Protein AF-A0A918U2F1-F1 (afdb_monomer_lite)

Secondary structure (DSSP, 8-state):
------HHHHHHHHHHHHHHHH-TTS-HHHHHHHHHHHHHHHHHHHHTT-S--S-HHHHHHHHHHHHHHHHHHHHHHT-PPPPPPP----

pLDDT: mean 75.99, std 11.34, range [39.62, 90.88]

Sequence (90 aa):
MGCQRAPTEAISEYVRGIVRATFPDVDADALSTTVWALVHGLAFLHLDGKLDTSTPEVVAAQVRSAVQALFDASPSMSRTPAAPPARTTD

InterPro domains:
  IPR025996 HTH-type transcriptional regulator MT1864/Rv1816-like, C-terminal domain [PF13305] (7-68)
  IPR036271 Tetracyclin repressor-like, C-terminal domain superfamily [SSF48498] (9-64)

Radius of gyration: 19.83 Å; chains: 1; bounding box: 45×26×68 Å

Foldseek 3Di:
DDPPDDPVVVVVVVQLVVCCVVCVPDDSVVVVVVLVVQVVVLVVCVVVVVADPPDPVSSVVVSVVSVVVVVVCVVVVPDDPDDPPPPPDD

Structure (mmCIF, N/CA/C/O backbone):
data_AF-A0A918U2F1-F1
#
_entry.id   AF-A0A918U2F1-F1
#
loop_
_atom_site.group_PDB
_atom_site.id
_atom_site.type_symbol
_atom_site.label_atom_id
_atom_site.label_alt_id
_atom_site.label_comp_id
_atom_site.label_asym_id
_atom_site.label_entity_id
_atom_site.label_seq_id
_atom_site.pdbx_PDB_ins_code
_atom_site.Cartn_x
_atom_site.Cartn_y
_atom_site.Cartn_z
_atom_site.occupancy
_atom_site.B_iso_or_equiv
_atom_site.auth_seq_id
_atom_site.auth_comp_id
_atom_site.auth_asym_id
_atom_site.auth_atom_id
_atom_site.pdbx_PDB_model_num
ATOM 1 N N . MET A 1 1 ? 31.252 -16.570 17.913 1.00 39.62 1 MET A N 1
ATOM 2 C CA . MET A 1 1 ? 31.122 -15.099 17.926 1.00 39.62 1 MET A CA 1
ATOM 3 C C . MET A 1 1 ? 30.154 -14.741 16.807 1.00 39.62 1 MET A C 1
ATOM 5 O O . MET A 1 1 ? 30.569 -14.602 15.668 1.00 39.62 1 MET A O 1
ATOM 9 N N . GLY A 1 2 ? 28.849 -14.811 17.086 1.00 49.44 2 GLY A N 1
ATO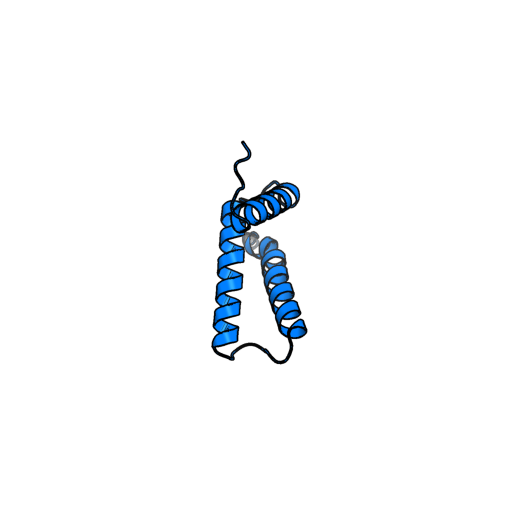M 10 C CA . GLY A 1 2 ? 27.810 -14.578 16.080 1.00 49.44 2 GLY A CA 1
ATOM 11 C C . GLY A 1 2 ? 27.422 -13.107 16.083 1.00 49.44 2 GLY A C 1
ATOM 12 O O . GLY A 1 2 ? 27.026 -12.596 17.127 1.00 49.44 2 GLY A O 1
ATOM 13 N N . CYS A 1 3 ? 27.550 -12.424 14.947 1.00 52.22 3 CYS A N 1
ATOM 14 C CA . CYS A 1 3 ? 26.945 -11.109 14.769 1.00 52.22 3 CYS A CA 1
ATOM 15 C C . CYS A 1 3 ? 25.423 -11.296 14.756 1.00 52.22 3 CYS A C 1
ATOM 17 O O . CYS A 1 3 ? 24.854 -11.683 13.737 1.00 52.22 3 CYS A O 1
ATOM 19 N N . GLN A 1 4 ? 24.764 -11.081 15.896 1.00 51.97 4 GLN A N 1
ATOM 20 C CA . GLN A 1 4 ? 23.308 -11.007 15.946 1.00 51.97 4 GLN A CA 1
ATOM 21 C C . GLN A 1 4 ? 22.903 -9.733 15.198 1.00 51.97 4 GLN A C 1
ATOM 23 O O . GLN A 1 4 ? 23.048 -8.630 15.724 1.00 51.97 4 GLN A O 1
ATOM 28 N N . ARG A 1 5 ? 22.451 -9.870 13.949 1.00 49.56 5 ARG A N 1
ATOM 29 C CA . ARG A 1 5 ? 21.871 -8.741 13.217 1.00 49.56 5 ARG A CA 1
ATOM 30 C C . ARG A 1 5 ? 20.593 -8.292 13.914 1.00 49.56 5 ARG A C 1
ATOM 32 O O . ARG A 1 5 ? 19.882 -9.115 14.500 1.00 49.56 5 ARG A O 1
ATOM 39 N N . ALA A 1 6 ? 20.319 -6.991 13.882 1.00 61.53 6 ALA A N 1
ATOM 40 C CA . ALA A 1 6 ? 19.125 -6.456 14.519 1.00 61.53 6 ALA A CA 1
ATOM 41 C C . ALA A 1 6 ? 17.873 -7.133 13.917 1.00 61.53 6 ALA A C 1
ATOM 43 O O . ALA A 1 6 ? 17.872 -7.431 12.719 1.00 61.53 6 ALA A O 1
ATOM 44 N N . PRO A 1 7 ? 16.800 -7.371 14.696 1.00 57.66 7 PRO A N 1
ATOM 45 C CA . PRO A 1 7 ? 15.603 -8.073 14.220 1.00 57.66 7 PRO A CA 1
ATOM 46 C C . PRO A 1 7 ? 15.044 -7.491 12.915 1.00 57.66 7 PRO A C 1
ATOM 48 O O . PRO A 1 7 ? 14.688 -8.228 11.999 1.00 57.66 7 PRO A O 1
ATOM 51 N N . THR A 1 8 ? 15.062 -6.164 12.793 1.00 60.03 8 THR A N 1
ATOM 52 C CA . THR A 1 8 ? 14.644 -5.433 11.593 1.00 60.03 8 THR A CA 1
ATOM 53 C C . THR A 1 8 ? 15.512 -5.752 10.375 1.00 60.03 8 THR A C 1
ATOM 55 O O . THR A 1 8 ? 15.002 -5.877 9.271 1.00 60.03 8 THR A O 1
ATOM 58 N N . GLU A 1 9 ? 16.818 -5.927 10.558 1.00 66.56 9 GLU A N 1
ATOM 59 C CA . GLU A 1 9 ? 17.767 -6.201 9.476 1.00 66.56 9 GLU A CA 1
ATOM 60 C C . GLU A 1 9 ? 17.568 -7.612 8.907 1.00 66.56 9 GLU A C 1
ATOM 62 O O . GLU A 1 9 ? 17.527 -7.798 7.690 1.00 66.56 9 GLU A O 1
ATOM 67 N N . ALA A 1 10 ? 17.369 -8.594 9.794 1.00 69.12 10 ALA A N 1
ATOM 68 C CA . ALA A 1 10 ? 17.078 -9.975 9.422 1.00 69.12 10 ALA A CA 1
ATOM 69 C C . ALA A 1 10 ? 15.741 -10.097 8.671 1.00 69.12 10 ALA A C 1
ATOM 71 O O . ALA A 1 10 ? 15.659 -10.801 7.663 1.00 69.12 10 ALA A O 1
ATOM 72 N N . ILE A 1 11 ? 14.711 -9.372 9.120 1.00 68.88 11 ILE A N 1
ATOM 73 C CA . ILE A 1 11 ? 13.405 -9.326 8.449 1.00 68.88 11 ILE A CA 1
ATOM 74 C C . ILE A 1 11 ? 13.529 -8.652 7.075 1.00 68.88 11 ILE A C 1
ATOM 76 O O . ILE A 1 11 ? 13.035 -9.197 6.089 1.00 68.88 11 ILE A O 1
ATOM 80 N N . SER A 1 12 ? 14.237 -7.523 6.978 1.00 66.25 12 SER A N 1
ATOM 81 C CA . SER A 1 12 ? 14.462 -6.827 5.705 1.00 66.25 12 SER A CA 1
ATOM 82 C C . SER A 1 12 ? 15.201 -7.694 4.685 1.00 66.25 12 SER A C 1
ATOM 84 O O . SER A 1 12 ? 14.833 -7.709 3.513 1.00 66.25 12 SER A O 1
ATOM 86 N N . GLU A 1 13 ? 16.208 -8.466 5.102 1.00 71.06 13 GLU A N 1
ATOM 87 C CA . GLU A 1 13 ? 16.906 -9.386 4.196 1.00 71.06 13 GLU A CA 1
ATOM 88 C C . GLU A 1 13 ? 16.040 -10.559 3.738 1.00 71.06 13 GLU A C 1
ATOM 90 O O . GLU A 1 13 ? 16.092 -10.923 2.562 1.00 71.06 13 GLU A O 1
ATOM 95 N N . TYR A 1 14 ? 15.229 -11.125 4.634 1.00 71.88 14 TYR A N 1
ATOM 96 C CA . TYR A 1 14 ? 14.296 -12.197 4.293 1.00 71.88 14 TYR A CA 1
ATOM 97 C C . TYR A 1 14 ? 13.256 -11.730 3.267 1.00 71.88 14 TYR A C 1
ATOM 99 O O . TYR A 1 14 ? 13.064 -12.375 2.234 1.00 71.88 14 TYR A O 1
ATOM 107 N N . VAL A 1 15 ? 12.653 -10.560 3.501 1.00 72.06 15 VAL A N 1
ATOM 108 C CA . VAL A 1 15 ? 11.704 -9.939 2.567 1.00 72.06 15 VAL A CA 1
ATOM 109 C C . VAL A 1 15 ? 12.383 -9.639 1.230 1.00 72.06 15 VAL A C 1
ATOM 111 O O . VAL A 1 15 ? 11.847 -9.998 0.183 1.00 72.06 15 VAL A O 1
ATOM 114 N N . ARG A 1 16 ? 13.600 -9.077 1.240 1.00 67.81 16 ARG A N 1
ATOM 115 C CA . ARG A 1 16 ? 14.367 -8.805 0.014 1.00 67.81 16 ARG A CA 1
ATOM 116 C C . ARG A 1 16 ? 14.671 -10.079 -0.781 1.00 67.81 16 ARG A C 1
ATOM 118 O O . ARG A 1 16 ? 14.621 -10.055 -2.010 1.00 67.81 16 ARG A O 1
ATOM 125 N N . GLY A 1 17 ? 14.965 -11.189 -0.100 1.00 67.75 17 GLY A N 1
ATOM 126 C CA . GLY A 1 17 ? 15.181 -12.497 -0.721 1.00 67.75 17 GLY A CA 1
ATOM 127 C C . GLY A 1 17 ? 13.934 -13.030 -1.430 1.00 67.75 17 GLY A C 1
ATOM 128 O O . GLY A 1 17 ? 14.020 -13.447 -2.584 1.00 67.75 17 GLY A O 1
ATOM 129 N N . ILE A 1 18 ? 12.768 -12.947 -0.782 1.00 70.38 18 ILE A N 1
ATOM 130 C CA . ILE A 1 18 ? 11.481 -13.342 -1.378 1.00 70.38 18 ILE A CA 1
ATOM 131 C C . ILE A 1 18 ? 11.149 -12.461 -2.585 1.00 70.38 18 ILE A C 1
ATOM 133 O O . ILE A 1 18 ? 10.761 -12.975 -3.634 1.00 70.38 18 ILE A O 1
ATOM 137 N N . VAL A 1 19 ? 11.339 -11.145 -2.463 1.00 64.62 19 VAL A N 1
ATOM 138 C CA . VAL A 1 19 ? 11.071 -10.186 -3.543 1.00 64.62 19 VAL A CA 1
ATOM 139 C C . VAL A 1 19 ? 11.952 -10.470 -4.760 1.00 64.62 19 VAL A C 1
ATOM 141 O O . VAL A 1 19 ? 11.419 -10.591 -5.859 1.00 64.62 19 VAL A O 1
ATOM 144 N N . ARG A 1 20 ? 13.266 -10.681 -4.581 1.00 62.88 20 ARG A N 1
ATOM 145 C CA . ARG A 1 20 ? 14.170 -11.066 -5.684 1.00 62.88 20 ARG A CA 1
ATOM 146 C C . ARG A 1 20 ? 13.786 -12.388 -6.344 1.00 62.88 20 ARG A C 1
ATOM 148 O O . ARG A 1 20 ? 13.914 -12.513 -7.555 1.00 62.88 20 ARG A O 1
ATOM 155 N N . ALA A 1 21 ? 13.345 -13.372 -5.562 1.00 60.75 21 ALA A N 1
ATOM 156 C CA . ALA A 1 21 ? 12.936 -14.670 -6.095 1.00 60.75 21 ALA A CA 1
ATOM 157 C C . ALA A 1 21 ? 11.602 -14.607 -6.861 1.00 60.75 21 ALA A C 1
ATOM 159 O O . ALA A 1 21 ? 11.390 -15.384 -7.786 1.00 60.75 21 ALA A O 1
ATOM 160 N N . THR A 1 22 ? 10.713 -13.688 -6.478 1.00 62.78 22 THR A N 1
ATOM 161 C CA . THR A 1 22 ? 9.363 -13.552 -7.056 1.00 62.78 22 THR A CA 1
ATOM 162 C C . THR A 1 22 ? 9.341 -12.592 -8.249 1.00 62.78 22 THR A C 1
ATOM 164 O O . THR A 1 22 ? 8.529 -12.754 -9.155 1.00 62.78 22 THR A O 1
ATOM 167 N N . PHE A 1 23 ? 10.255 -11.619 -8.275 1.00 65.25 23 PHE A N 1
ATOM 168 C CA . PHE A 1 23 ? 10.339 -10.574 -9.291 1.00 65.25 23 PHE A CA 1
ATOM 169 C C . PHE A 1 23 ? 11.776 -10.447 -9.832 1.00 65.25 23 PHE A C 1
ATOM 171 O O . PHE A 1 23 ? 12.472 -9.484 -9.504 1.00 65.25 23 PHE A O 1
ATOM 178 N N . PRO A 1 24 ? 12.251 -11.410 -10.644 1.00 63.09 24 PRO A N 1
ATOM 179 C CA . PRO A 1 24 ? 13.644 -11.448 -11.101 1.00 63.09 24 PRO A CA 1
ATOM 180 C C . PRO A 1 24 ? 14.045 -10.231 -11.951 1.00 63.09 24 PRO A C 1
ATOM 182 O O . PRO A 1 24 ? 15.214 -9.854 -11.952 1.00 63.09 24 PRO A O 1
ATOM 185 N N . ASP A 1 25 ? 13.076 -9.593 -12.612 1.00 71.75 25 ASP A N 1
ATOM 186 C CA . ASP A 1 25 ? 13.287 -8.439 -13.494 1.00 71.75 25 ASP A CA 1
ATOM 187 C C . ASP A 1 25 ? 12.985 -7.083 -12.826 1.00 71.75 25 ASP A C 1
ATOM 189 O O . ASP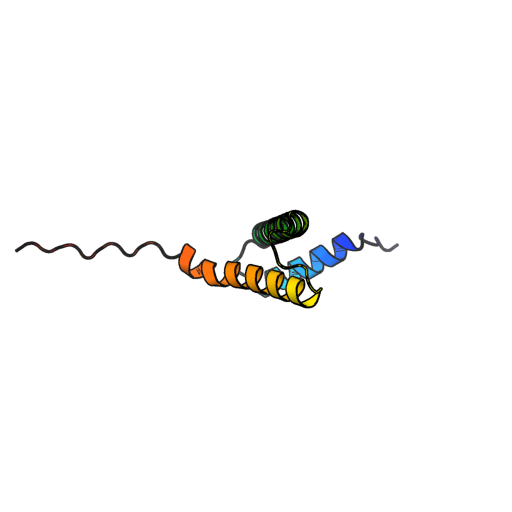 A 1 25 ? 12.980 -6.050 -13.496 1.00 71.75 25 ASP A O 1
ATOM 193 N N . VAL A 1 26 ? 12.706 -7.058 -11.516 1.00 73.06 26 VAL A N 1
ATOM 194 C CA . VAL A 1 26 ? 12.340 -5.828 -10.795 1.00 73.06 26 VAL A CA 1
ATOM 195 C C . VAL A 1 26 ? 13.471 -5.390 -9.871 1.00 73.06 26 VAL A C 1
ATOM 197 O O . VAL A 1 26 ? 14.072 -6.191 -9.155 1.00 73.06 26 VAL A O 1
ATOM 200 N N . ASP A 1 27 ? 13.735 -4.084 -9.846 1.00 80.75 27 ASP A N 1
ATOM 201 C CA . ASP A 1 27 ? 14.618 -3.478 -8.855 1.00 80.75 27 ASP A CA 1
ATOM 202 C C . ASP A 1 27 ? 14.013 -3.643 -7.449 1.00 80.75 27 ASP A C 1
ATOM 204 O O . ASP A 1 27 ? 13.058 -2.965 -7.063 1.00 80.75 27 ASP A O 1
ATOM 208 N N . ALA A 1 28 ? 14.569 -4.587 -6.685 1.00 76.06 28 ALA A N 1
ATOM 209 C CA . ALA A 1 28 ? 14.080 -4.949 -5.361 1.00 76.06 28 ALA A CA 1
ATOM 210 C C . ALA A 1 28 ? 14.200 -3.807 -4.335 1.00 76.06 28 ALA A C 1
ATOM 212 O O . ALA A 1 28 ? 13.374 -3.733 -3.421 1.00 76.06 28 ALA A O 1
ATOM 213 N N . ASP A 1 29 ? 15.192 -2.922 -4.468 1.00 78.94 29 ASP A N 1
ATOM 214 C CA . ASP A 1 29 ? 15.399 -1.811 -3.532 1.00 78.94 29 ASP A CA 1
ATOM 215 C C . ASP A 1 29 ? 14.420 -0.668 -3.843 1.00 78.94 29 ASP A C 1
ATOM 217 O O . ASP A 1 29 ? 13.790 -0.115 -2.930 1.00 78.94 29 ASP A O 1
ATOM 221 N N . ALA A 1 30 ? 14.205 -0.378 -5.132 1.00 84.06 30 ALA A N 1
ATOM 222 C CA . ALA A 1 30 ? 13.160 0.545 -5.568 1.00 84.06 30 ALA A CA 1
ATOM 223 C C . ALA A 1 30 ? 11.768 0.049 -5.142 1.00 84.06 30 ALA A C 1
ATOM 225 O O . ALA A 1 30 ? 11.017 0.798 -4.5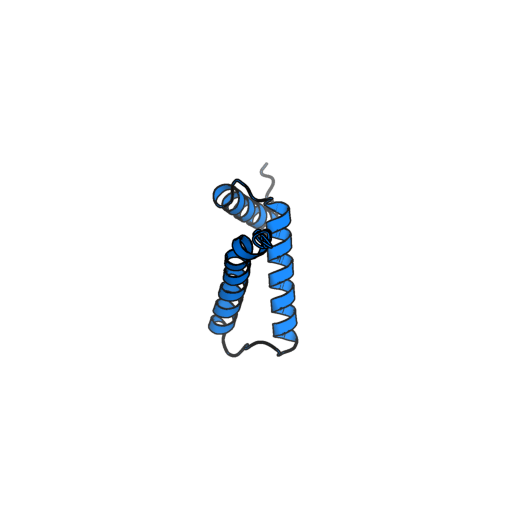17 1.00 84.06 30 ALA A O 1
ATOM 226 N N . LEU A 1 31 ? 11.452 -1.231 -5.378 1.00 81.94 31 LEU A N 1
ATOM 227 C CA . LEU A 1 31 ? 10.167 -1.821 -4.994 1.00 81.94 31 LEU A CA 1
ATOM 228 C C . LEU A 1 31 ? 9.950 -1.797 -3.474 1.00 81.94 31 LEU A C 1
ATOM 230 O O . LEU A 1 31 ? 8.865 -1.445 -3.010 1.00 81.94 31 LEU A O 1
ATOM 234 N N . SER A 1 32 ? 10.981 -2.115 -2.688 1.00 79.31 32 SER A N 1
ATOM 235 C CA . SER A 1 32 ? 10.908 -2.043 -1.222 1.00 79.31 32 SER A CA 1
ATOM 236 C C . SER A 1 32 ? 10.619 -0.618 -0.742 1.00 79.31 32 SER A C 1
ATOM 238 O O . SER A 1 32 ? 9.773 -0.417 0.131 1.00 79.31 32 SER A O 1
ATOM 240 N N . THR A 1 33 ? 11.263 0.382 -1.354 1.00 86.62 33 THR A N 1
ATOM 241 C CA . THR A 1 33 ? 11.023 1.804 -1.062 1.00 86.62 33 THR A CA 1
ATOM 242 C C . THR A 1 33 ? 9.594 2.216 -1.416 1.00 86.62 33 THR A C 1
ATOM 244 O O . THR A 1 33 ? 8.928 2.882 -0.622 1.00 86.62 33 THR A O 1
ATOM 247 N N . THR A 1 34 ? 9.084 1.782 -2.572 1.00 88.06 34 THR A N 1
ATOM 248 C CA . THR A 1 34 ? 7.702 2.044 -2.996 1.00 88.06 34 THR A CA 1
ATOM 249 C C . THR A 1 34 ? 6.688 1.458 -2.016 1.00 88.06 34 THR A C 1
ATOM 251 O O . THR A 1 34 ? 5.771 2.161 -1.592 1.00 88.06 34 THR A O 1
ATOM 254 N N . VAL A 1 35 ? 6.860 0.196 -1.608 1.00 85.50 35 VAL A N 1
ATOM 255 C CA . VAL A 1 35 ? 5.957 -0.458 -0.648 1.00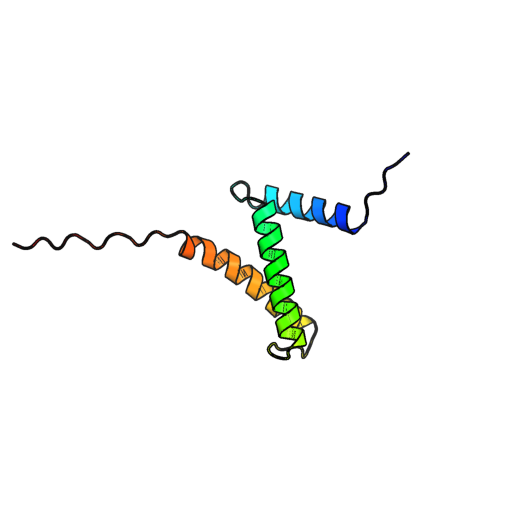 85.50 35 VAL A CA 1
ATOM 256 C C . VAL A 1 35 ? 6.012 0.235 0.716 1.00 85.50 35 VAL A C 1
ATOM 258 O O . VAL A 1 35 ? 4.967 0.473 1.320 1.00 85.50 35 VAL A O 1
ATOM 261 N N . TRP A 1 36 ? 7.199 0.626 1.190 1.00 85.00 36 TRP A N 1
ATOM 262 C CA . TRP A 1 36 ? 7.351 1.368 2.445 1.00 85.00 36 TRP A CA 1
ATOM 263 C C . TRP A 1 36 ? 6.617 2.713 2.419 1.00 85.00 36 TRP A C 1
ATOM 265 O O . TRP A 1 36 ? 5.8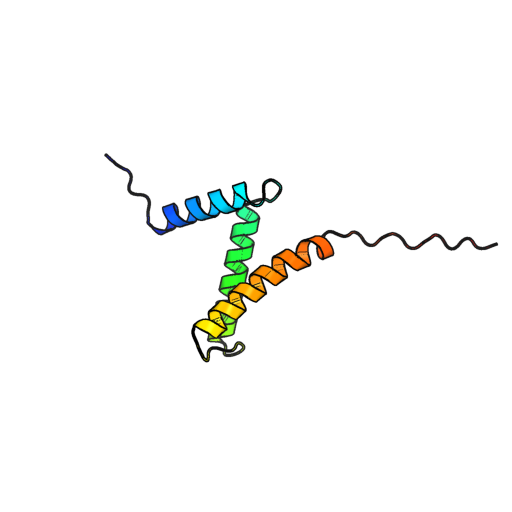65 3.019 3.349 1.00 85.00 36 TRP A O 1
ATOM 275 N N . ALA A 1 37 ? 6.784 3.490 1.344 1.00 90.69 37 ALA A N 1
ATOM 276 C CA . ALA A 1 37 ? 6.094 4.763 1.156 1.00 90.69 37 ALA A CA 1
ATOM 277 C C . ALA A 1 37 ? 4.567 4.590 1.089 1.00 90.69 37 ALA A C 1
ATOM 279 O O . ALA A 1 37 ? 3.838 5.361 1.712 1.00 90.69 37 ALA A O 1
ATOM 280 N N . LEU A 1 38 ? 4.080 3.550 0.400 1.00 90.12 38 LEU A N 1
ATOM 281 C CA . LEU A 1 38 ? 2.655 3.216 0.337 1.00 90.12 38 LEU A CA 1
ATOM 282 C C . LEU A 1 38 ? 2.086 2.912 1.728 1.00 90.12 38 LEU A C 1
ATOM 284 O O . LEU A 1 38 ? 1.076 3.493 2.119 1.00 90.12 38 LEU A O 1
ATOM 288 N N . VAL A 1 39 ? 2.748 2.038 2.492 1.00 88.06 39 VAL A N 1
ATOM 289 C CA . VAL A 1 39 ? 2.326 1.689 3.858 1.00 88.06 39 VAL A CA 1
ATOM 290 C C . VAL A 1 39 ? 2.328 2.922 4.765 1.00 88.06 39 VAL A C 1
ATOM 292 O O . VAL A 1 39 ? 1.385 3.109 5.531 1.00 88.06 39 VAL A O 1
ATOM 295 N N . HIS A 1 40 ? 3.327 3.802 4.642 1.00 86.44 40 HIS A N 1
ATOM 296 C CA . HIS A 1 40 ? 3.362 5.062 5.393 1.00 86.44 40 HIS A CA 1
ATOM 297 C C . HIS A 1 40 ? 2.210 5.996 5.015 1.00 86.44 40 HIS A C 1
ATOM 299 O O . HIS A 1 40 ? 1.579 6.572 5.900 1.00 86.44 40 HIS A O 1
ATOM 305 N N . GLY A 1 41 ? 1.893 6.118 3.724 1.00 89.50 41 GLY A N 1
ATOM 306 C CA . GLY A 1 41 ? 0.742 6.892 3.259 1.00 89.50 41 GLY A CA 1
ATOM 307 C C . GLY A 1 41 ? -0.580 6.353 3.810 1.00 89.50 41 GLY A C 1
ATOM 308 O O . GLY A 1 41 ? -1.389 7.123 4.321 1.00 89.50 41 GLY A O 1
ATOM 309 N N . LEU A 1 42 ? -0.777 5.032 3.783 1.00 90.88 42 LEU A N 1
ATOM 310 C CA . LEU A 1 42 ? -1.963 4.384 4.355 1.00 90.88 42 LEU A CA 1
ATOM 311 C C . LEU A 1 42 ? -2.063 4.602 5.867 1.00 90.88 42 LEU A C 1
ATOM 313 O O . LEU A 1 42 ? -3.141 4.918 6.363 1.00 90.88 42 LEU A O 1
ATOM 317 N N . ALA A 1 43 ? -0.950 4.494 6.595 1.00 86.06 43 ALA A N 1
ATOM 318 C CA . ALA A 1 43 ? -0.914 4.775 8.027 1.00 86.06 43 ALA A CA 1
ATOM 319 C C . ALA A 1 43 ? -1.272 6.238 8.326 1.00 86.06 43 ALA A C 1
ATOM 321 O O . ALA A 1 43 ? -2.035 6.510 9.248 1.00 86.06 43 ALA A O 1
ATOM 322 N N . PHE A 1 44 ? -0.786 7.184 7.519 1.00 89.69 44 PHE A N 1
ATOM 323 C CA . PHE A 1 44 ? -1.147 8.590 7.673 1.00 89.69 44 PHE A CA 1
ATOM 324 C C . PHE A 1 44 ? -2.639 8.832 7.408 1.00 89.69 44 PHE A C 1
ATOM 326 O O . PHE A 1 44 ? -3.298 9.507 8.189 1.00 89.69 44 PHE A O 1
ATOM 333 N N . LEU A 1 45 ? -3.203 8.229 6.358 1.00 90.06 45 LEU A N 1
ATOM 334 C CA . LEU A 1 45 ? -4.636 8.318 6.056 1.00 90.06 45 LEU A CA 1
ATOM 335 C C . LEU A 1 45 ? -5.515 7.653 7.131 1.00 90.06 45 LEU A C 1
ATOM 337 O O . LEU A 1 45 ? -6.619 8.125 7.402 1.00 90.06 45 LEU A O 1
ATOM 341 N N . HIS A 1 46 ? -5.025 6.578 7.752 1.00 83.44 46 HIS A N 1
ATOM 342 C CA . HIS A 1 46 ? -5.657 5.934 8.902 1.00 83.44 46 HIS A CA 1
ATOM 343 C C . HIS A 1 46 ? -5.684 6.873 10.116 1.00 83.44 46 HIS A C 1
ATOM 345 O O . HIS A 1 46 ? -6.732 7.052 10.729 1.00 83.44 46 HIS A O 1
ATOM 351 N N . LEU A 1 47 ? -4.556 7.522 10.429 1.00 84.69 47 LEU A N 1
ATOM 352 C CA . LEU A 1 47 ? -4.460 8.498 11.522 1.00 84.69 47 LEU A CA 1
ATOM 353 C C . LEU A 1 47 ? -5.296 9.763 11.270 1.00 84.69 47 LEU A C 1
ATOM 355 O O . LEU A 1 47 ? -5.806 10.356 12.214 1.00 84.69 47 LEU A O 1
ATOM 359 N N . ASP A 1 48 ? -5.462 10.153 10.007 1.00 89.88 48 ASP A N 1
ATOM 360 C CA . ASP A 1 48 ? -6.298 11.281 9.576 1.00 89.88 48 ASP A CA 1
ATOM 361 C C . ASP A 1 48 ? -7.808 10.952 9.586 1.00 89.88 48 ASP A C 1
ATOM 363 O O . ASP A 1 48 ? -8.641 11.827 9.367 1.00 89.88 48 ASP A O 1
ATOM 367 N N . GLY A 1 49 ? -8.186 9.689 9.832 1.00 88.31 49 GLY A N 1
ATOM 368 C CA . GLY A 1 49 ? -9.584 9.245 9.870 1.00 88.31 49 GLY A CA 1
ATOM 369 C C . GLY A 1 49 ? -10.250 9.140 8.494 1.00 88.31 49 GLY A C 1
ATOM 370 O O . GLY A 1 49 ? -11.473 9.069 8.401 1.00 88.31 49 GLY A O 1
ATOM 371 N N . LYS A 1 50 ? -9.459 9.130 7.413 1.00 84.12 50 LYS A N 1
ATOM 372 C CA . LYS A 1 50 ? -9.954 9.025 6.027 1.00 84.12 50 LYS A CA 1
ATOM 373 C C . LYS A 1 50 ? -10.226 7.597 5.576 1.00 84.12 50 LYS A C 1
ATOM 375 O O . LYS A 1 50 ? -10.833 7.399 4.525 1.00 84.12 50 LYS A O 1
ATOM 380 N N . LEU A 1 51 ? -9.739 6.616 6.325 1.00 86.62 51 LEU A N 1
ATOM 381 C CA . LEU A 1 51 ? -9.891 5.201 6.020 1.00 86.62 51 LEU A CA 1
ATOM 382 C C . LEU A 1 51 ? -10.677 4.509 7.125 1.00 86.62 51 LEU A C 1
ATOM 384 O O . LEU A 1 51 ? -10.662 4.952 8.269 1.00 86.62 51 LEU A O 1
ATOM 388 N N . ASP A 1 52 ? -11.357 3.423 6.770 1.00 81.50 52 ASP A N 1
ATOM 389 C CA . ASP A 1 52 ? -12.095 2.623 7.738 1.00 81.50 52 ASP A CA 1
ATOM 390 C C . ASP A 1 52 ? -11.121 1.937 8.707 1.00 81.50 52 ASP A C 1
ATOM 392 O O . ASP A 1 52 ? -10.219 1.194 8.312 1.00 81.50 52 ASP A O 1
ATOM 396 N N . THR A 1 53 ? -11.303 2.226 9.992 1.00 82.62 53 THR A N 1
ATOM 397 C CA . THR A 1 53 ? -10.481 1.728 11.096 1.00 82.62 53 THR A CA 1
ATOM 398 C C . THR A 1 53 ? -11.289 0.861 12.062 1.00 82.62 53 THR A C 1
ATOM 400 O O . THR A 1 53 ? -10.811 0.541 13.149 1.00 82.62 53 THR A O 1
ATOM 403 N N . SER A 1 54 ? -12.506 0.463 11.667 1.00 79.88 54 SER A N 1
ATOM 404 C CA . SER A 1 54 ? -13.487 -0.187 12.542 1.00 79.88 54 SER A CA 1
ATOM 405 C C . SER A 1 54 ? -12.979 -1.499 13.132 1.00 79.88 54 SER A C 1
ATOM 407 O O . SER A 1 54 ? -13.293 -1.809 14.281 1.00 79.88 54 SER A O 1
ATOM 409 N N . THR A 1 55 ? -12.189 -2.268 12.369 1.00 84.62 55 THR A N 1
ATOM 410 C CA . THR A 1 55 ? -11.556 -3.500 12.859 1.00 84.62 55 THR A CA 1
ATOM 411 C C . THR A 1 55 ? -10.160 -3.728 12.258 1.00 84.62 55 THR A C 1
ATOM 413 O O . THR A 1 55 ? -9.871 -3.253 11.152 1.00 84.62 55 THR A O 1
ATOM 416 N N . PRO A 1 56 ? -9.284 -4.499 12.934 1.00 77.56 56 PRO A N 1
ATOM 417 C CA . PRO A 1 56 ? -7.983 -4.896 12.389 1.00 77.56 56 PRO A CA 1
ATOM 418 C C . PRO A 1 56 ? -8.072 -5.622 11.037 1.00 77.56 56 PRO A C 1
ATOM 420 O O . PRO A 1 56 ? -7.190 -5.473 10.192 1.00 77.56 56 PRO A O 1
ATOM 423 N N . GLU A 1 57 ? -9.137 -6.390 10.804 1.00 81.44 57 GLU A N 1
ATOM 424 C CA . GLU A 1 57 ? -9.370 -7.130 9.560 1.00 81.44 57 GLU A CA 1
ATOM 425 C C . GLU A 1 57 ? -9.673 -6.191 8.393 1.00 81.44 57 GLU A C 1
ATOM 427 O O . GLU A 1 57 ? -9.183 -6.422 7.287 1.00 81.44 57 GLU A O 1
ATOM 432 N N . VAL A 1 58 ? -10.429 -5.115 8.636 1.00 83.25 58 VAL A N 1
ATOM 433 C CA . VAL A 1 58 ? -10.708 -4.083 7.627 1.00 83.25 58 VAL A CA 1
ATOM 434 C C . VAL A 1 58 ? -9.417 -3.376 7.219 1.00 83.25 58 VAL A C 1
ATOM 436 O O . VAL A 1 58 ? -9.136 -3.242 6.026 1.00 83.25 58 VAL A O 1
ATOM 439 N N . VAL A 1 59 ? -8.575 -3.020 8.193 1.00 85.19 59 VAL A N 1
ATOM 440 C CA . VAL A 1 59 ? -7.258 -2.420 7.933 1.00 85.19 59 VAL A CA 1
ATOM 441 C C . VAL A 1 59 ? -6.369 -3.383 7.139 1.00 85.19 59 VAL A C 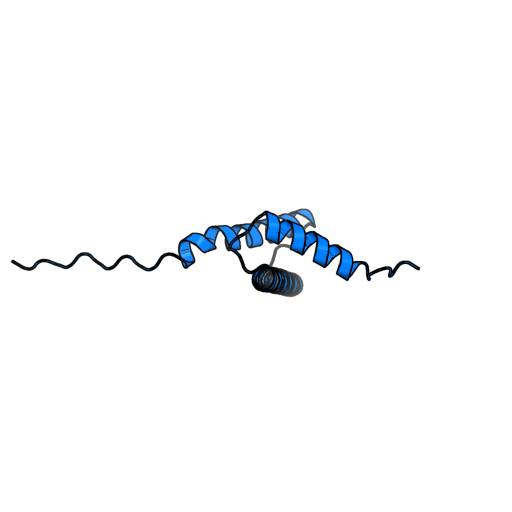1
ATOM 443 O O . VAL A 1 59 ? -5.761 -2.996 6.139 1.00 85.19 59 VAL A O 1
ATOM 446 N N . ALA A 1 60 ? -6.324 -4.661 7.526 1.00 83.50 60 ALA A N 1
ATOM 447 C CA . ALA A 1 60 ? -5.541 -5.674 6.824 1.00 83.50 60 ALA A CA 1
ATOM 448 C C . ALA A 1 60 ? -6.029 -5.899 5.381 1.00 83.50 60 ALA A C 1
ATOM 450 O O . ALA A 1 60 ? -5.212 -6.041 4.466 1.00 83.50 60 ALA A O 1
ATOM 451 N N . ALA A 1 61 ? -7.348 -5.912 5.165 1.00 83.25 61 ALA A N 1
ATOM 452 C CA . ALA A 1 61 ? -7.947 -6.020 3.840 1.00 83.25 61 ALA A CA 1
ATOM 453 C C . ALA A 1 61 ? -7.596 -4.805 2.973 1.00 83.25 61 ALA A C 1
ATOM 455 O O . ALA A 1 61 ? -7.220 -4.966 1.816 1.00 83.25 61 ALA A O 1
ATOM 456 N N . GLN A 1 62 ? -7.637 -3.600 3.540 1.00 88.56 62 GLN A N 1
ATOM 457 C CA . GLN A 1 62 ? -7.299 -2.374 2.829 1.00 88.56 62 GLN A CA 1
ATOM 458 C C . GLN A 1 62 ? -5.830 -2.320 2.404 1.00 88.56 62 GLN A C 1
ATOM 460 O O . GLN A 1 62 ? -5.545 -2.015 1.245 1.00 88.56 62 GLN A O 1
ATOM 465 N N . VAL A 1 63 ? -4.899 -2.659 3.303 1.00 88.19 63 VAL A N 1
ATOM 466 C CA . VAL A 1 63 ? -3.466 -2.733 2.974 1.00 88.19 63 VAL A CA 1
ATOM 467 C C . VAL A 1 63 ? -3.230 -3.756 1.864 1.00 88.19 63 VAL A C 1
ATOM 469 O O . VAL A 1 63 ? -2.540 -3.457 0.890 1.00 88.19 63 VAL A O 1
ATOM 472 N N . ARG A 1 64 ? -3.845 -4.943 1.965 1.00 87.38 64 ARG A N 1
ATOM 473 C CA . ARG A 1 64 ? -3.730 -5.991 0.941 1.00 87.38 64 ARG A CA 1
ATOM 474 C C . ARG A 1 64 ? -4.245 -5.515 -0.416 1.00 87.38 64 ARG A C 1
ATOM 476 O O . ARG A 1 64 ? -3.529 -5.657 -1.402 1.00 87.38 64 ARG A O 1
ATOM 483 N N . SER A 1 65 ? -5.436 -4.923 -0.456 1.00 89.50 65 SER A N 1
ATOM 484 C CA . SER A 1 65 ? -6.041 -4.417 -1.690 1.00 89.50 65 SER A CA 1
ATOM 485 C C . SER A 1 65 ? -5.219 -3.292 -2.319 1.00 89.50 65 SER A C 1
ATOM 487 O O . SER A 1 65 ? -5.045 -3.276 -3.533 1.00 89.50 65 SER A O 1
ATOM 489 N N . ALA A 1 66 ? -4.665 -2.375 -1.520 1.00 89.69 66 ALA A N 1
ATOM 490 C CA . ALA A 1 66 ? -3.826 -1.289 -2.027 1.00 89.69 66 ALA A CA 1
ATOM 491 C C . ALA A 1 66 ? -2.525 -1.809 -2.659 1.00 89.69 66 ALA A C 1
ATOM 493 O O . ALA A 1 66 ? -2.129 -1.360 -3.734 1.00 89.69 66 ALA A O 1
ATOM 494 N N . VAL A 1 67 ? -1.881 -2.786 -2.015 1.00 87.06 67 VAL A N 1
ATOM 495 C CA . VAL A 1 67 ? -0.678 -3.436 -2.550 1.00 87.06 67 VAL A CA 1
ATOM 496 C C . VAL A 1 67 ? -1.003 -4.218 -3.827 1.00 87.06 67 VAL A C 1
ATOM 498 O O . VAL A 1 67 ? -0.270 -4.103 -4.802 1.00 87.06 67 VAL A O 1
ATOM 501 N N . GLN A 1 68 ? -2.113 -4.963 -3.865 1.00 87.00 68 GLN A N 1
ATOM 502 C CA . GLN A 1 68 ? -2.557 -5.669 -5.074 1.00 87.00 68 GLN A CA 1
ATOM 503 C C . GLN A 1 68 ? -2.824 -4.702 -6.233 1.00 87.00 68 GLN A C 1
ATOM 505 O O . GLN A 1 68 ? -2.291 -4.898 -7.321 1.00 87.00 68 GLN A O 1
ATOM 510 N N . ALA A 1 69 ? -3.543 -3.604 -5.981 1.00 89.00 69 ALA A N 1
ATOM 511 C CA . ALA A 1 69 ? -3.835 -2.592 -6.992 1.00 89.00 69 ALA A CA 1
ATOM 512 C C . ALA A 1 69 ? -2.565 -1.959 -7.591 1.00 89.00 69 ALA A C 1
ATOM 514 O O . ALA A 1 69 ? -2.525 -1.688 -8.790 1.00 89.00 69 ALA A O 1
ATOM 515 N N . LEU A 1 70 ? -1.515 -1.754 -6.784 1.00 85.62 70 LEU A N 1
ATOM 516 C CA . LEU A 1 70 ? -0.218 -1.265 -7.265 1.00 85.62 70 LEU A CA 1
ATOM 517 C C . LEU A 1 70 ? 0.403 -2.223 -8.299 1.00 85.62 70 LEU A C 1
ATOM 519 O O . LEU A 1 70 ? 0.884 -1.787 -9.350 1.00 85.62 70 LEU A O 1
ATOM 523 N N . PHE A 1 71 ? 0.373 -3.528 -8.027 1.00 81.50 71 PHE A N 1
ATOM 524 C CA . PHE A 1 71 ? 0.912 -4.535 -8.944 1.00 81.50 71 PHE A CA 1
ATOM 525 C C . PHE A 1 71 ? 0.028 -4.732 -10.181 1.00 81.50 71 PHE A C 1
ATOM 527 O O . PHE A 1 71 ? 0.556 -4.800 -11.289 1.00 81.50 71 PHE A O 1
ATOM 534 N N . ASP A 1 72 ? -1.296 -4.723 -10.030 1.00 83.00 72 ASP A N 1
ATOM 535 C CA . ASP A 1 72 ? -2.241 -4.867 -11.148 1.00 83.00 72 ASP A CA 1
ATOM 536 C C . ASP A 1 72 ? -2.205 -3.666 -12.110 1.00 83.00 72 ASP A C 1
ATOM 538 O O . ASP A 1 72 ? -2.408 -3.809 -13.320 1.00 83.00 72 ASP A O 1
ATOM 542 N N . ALA A 1 73 ? -1.912 -2.465 -11.601 1.00 79.75 73 ALA A N 1
ATOM 543 C CA . ALA A 1 73 ? -1.761 -1.265 -12.421 1.00 79.75 73 ALA A CA 1
ATOM 544 C C . ALA A 1 73 ? -0.448 -1.250 -13.225 1.00 79.75 73 ALA A C 1
ATOM 546 O O . ALA A 1 73 ? -0.393 -0.632 -14.291 1.00 79.75 73 ALA A O 1
ATOM 547 N N . SER A 1 74 ? 0.593 -1.948 -12.759 1.00 76.19 74 SER A N 1
ATOM 548 C CA . SER A 1 74 ? 1.944 -1.893 -13.338 1.00 76.19 74 SER A CA 1
ATOM 549 C C . SER A 1 74 ? 1.987 -2.253 -14.842 1.00 76.19 74 SER A C 1
ATOM 551 O O . SER A 1 74 ? 2.504 -1.449 -15.620 1.00 76.19 74 SER A O 1
ATOM 553 N N . PRO A 1 75 ? 1.361 -3.351 -15.327 1.00 70.75 75 PRO A N 1
ATOM 554 C CA . PRO A 1 75 ? 1.295 -3.663 -16.763 1.00 70.75 75 PRO A CA 1
ATOM 555 C C . PRO A 1 75 ? 0.548 -2.612 -17.595 1.00 70.75 75 PRO A C 1
ATOM 557 O O . PRO A 1 75 ? 0.810 -2.447 -18.788 1.00 70.75 75 PRO A O 1
ATOM 560 N N . SER A 1 76 ? -0.411 -1.915 -16.980 1.00 69.50 76 SER A N 1
ATOM 561 C CA . SER A 1 76 ? -1.193 -0.861 -17.633 1.00 69.50 76 SER A CA 1
ATOM 562 C C . SER A 1 76 ? -0.399 0.441 -17.737 1.00 69.50 76 SER A C 1
ATOM 564 O O . SER A 1 76 ? -0.505 1.137 -18.741 1.00 69.50 76 SER A O 1
ATOM 566 N N . MET A 1 77 ? 0.438 0.739 -16.740 1.00 67.12 77 MET A N 1
ATOM 567 C CA . MET A 1 77 ? 1.323 1.908 -16.718 1.00 67.12 77 MET A CA 1
ATOM 568 C C . MET A 1 77 ? 2.520 1.767 -17.666 1.00 67.12 77 MET A C 1
ATOM 570 O O . MET A 1 77 ? 2.968 2.759 -18.235 1.00 67.12 77 MET A O 1
ATOM 574 N N . SER A 1 78 ? 3.021 0.546 -17.875 1.00 67.56 78 SER A N 1
ATOM 575 C CA . SER A 1 78 ? 4.113 0.269 -18.820 1.00 67.56 78 SER A CA 1
ATOM 576 C C . SER A 1 78 ? 3.674 0.255 -20.289 1.00 67.56 78 SER A C 1
ATOM 578 O O . SER A 1 78 ? 4.518 0.201 -21.183 1.00 67.56 78 SER A O 1
ATOM 580 N N . ARG A 1 79 ? 2.366 0.290 -20.576 1.00 70.94 79 ARG A N 1
ATOM 581 C CA . ARG A 1 79 ? 1.857 0.256 -21.949 1.00 70.94 79 ARG A CA 1
ATOM 582 C C . ARG A 1 79 ? 2.030 1.629 -22.604 1.00 70.94 79 ARG A C 1
ATOM 584 O O . ARG A 1 79 ? 1.255 2.546 -22.350 1.00 70.94 79 ARG A O 1
ATOM 591 N N . THR A 1 80 ? 3.015 1.765 -23.494 1.00 67.00 80 THR A N 1
ATOM 592 C CA . THR A 1 80 ? 3.084 2.908 -24.418 1.00 67.00 80 THR A CA 1
ATOM 593 C C . THR A 1 80 ? 1.774 2.979 -25.214 1.00 67.00 80 THR A C 1
ATOM 595 O O . THR A 1 80 ? 1.351 1.946 -25.747 1.00 67.00 80 THR A O 1
ATOM 598 N N . PRO A 1 81 ? 1.108 4.146 -25.314 1.00 65.75 81 PRO A N 1
ATOM 599 C CA . PRO A 1 81 ? -0.083 4.280 -26.143 1.00 65.75 81 PRO A CA 1
ATOM 600 C C . PRO A 1 81 ? 0.253 3.849 -27.570 1.00 65.75 81 PRO A C 1
ATOM 602 O O . PRO A 1 81 ? 1.176 4.391 -28.180 1.00 65.75 81 PRO A O 1
ATOM 605 N N . ALA A 1 82 ? -0.469 2.856 -28.091 1.00 66.88 82 ALA A N 1
ATOM 606 C CA . ALA A 1 82 ? -0.313 2.447 -29.478 1.00 66.88 82 ALA A CA 1
ATOM 607 C C . ALA A 1 82 ? -0.600 3.659 -30.375 1.00 66.88 82 ALA A C 1
ATOM 609 O O . ALA A 1 82 ? -1.634 4.315 -30.219 1.00 66.88 82 ALA A O 1
ATOM 610 N N . ALA A 1 83 ? 0.336 3.971 -31.276 1.00 72.44 83 ALA A N 1
ATOM 611 C CA . ALA A 1 83 ? 0.191 5.082 -32.205 1.00 72.44 83 ALA A CA 1
ATOM 612 C C . ALA A 1 83 ? -1.132 4.934 -32.981 1.00 72.44 83 ALA A C 1
ATOM 614 O O . ALA A 1 83 ? -1.428 3.835 -33.463 1.00 72.44 83 ALA A O 1
ATOM 615 N N . PRO A 1 84 ? -1.947 6.000 -33.087 1.00 75.44 84 PRO A N 1
ATOM 616 C CA . PRO A 1 84 ? -3.211 5.929 -33.806 1.00 75.44 84 PRO A CA 1
ATOM 617 C C . PRO A 1 84 ? -2.955 5.525 -35.266 1.00 75.44 84 PRO A C 1
ATOM 619 O O . PRO A 1 84 ? -1.962 5.973 -35.849 1.00 75.44 84 PRO A O 1
ATOM 622 N N . PRO A 1 85 ? -3.821 4.688 -35.871 1.00 71.50 85 PRO A N 1
ATOM 623 C CA . PRO A 1 85 ? -3.635 4.258 -37.249 1.00 71.50 85 PRO A CA 1
ATOM 624 C C . PRO A 1 85 ? -3.593 5.488 -38.155 1.00 71.50 85 PRO A C 1
ATOM 626 O O . PRO A 1 85 ? -4.441 6.380 -38.047 1.00 71.50 85 PRO A O 1
ATOM 629 N N . ALA A 1 86 ? -2.577 5.544 -39.019 1.00 71.69 86 ALA A N 1
ATOM 630 C CA . ALA A 1 86 ? -2.431 6.613 -39.992 1.00 71.69 86 ALA A CA 1
ATOM 631 C C . ALA A 1 86 ? -3.723 6.698 -40.809 1.00 71.69 86 ALA A C 1
ATOM 633 O O . ALA A 1 86 ? -4.128 5.734 -41.460 1.00 71.69 86 ALA A O 1
ATOM 634 N N . ARG A 1 87 ? -4.403 7.844 -40.720 1.00 72.44 87 ARG A N 1
ATOM 635 C CA . ARG A 1 87 ? -5.572 8.137 -41.544 1.00 72.44 87 ARG A CA 1
ATOM 636 C C . ARG A 1 87 ? -5.070 8.254 -42.984 1.00 72.44 87 ARG A C 1
ATOM 638 O O . ARG A 1 87 ? -4.522 9.286 -43.355 1.00 72.44 87 ARG A O 1
ATOM 645 N N . THR A 1 88 ? -5.203 7.184 -43.760 1.00 74.81 88 THR A N 1
ATOM 646 C CA . THR A 1 88 ? -5.011 7.218 -45.210 1.00 74.81 88 THR A CA 1
ATOM 647 C C . THR A 1 88 ? -6.145 8.053 -45.791 1.00 74.81 88 THR A C 1
ATOM 649 O O . THR A 1 88 ? -7.281 7.597 -45.870 1.00 74.81 88 THR A O 1
ATOM 652 N N . THR A 1 89 ? -5.858 9.316 -46.091 1.00 74.25 89 THR A N 1
ATOM 653 C CA . THR A 1 89 ? -6.702 10.147 -46.949 1.00 74.25 89 THR A CA 1
ATOM 654 C C . THR A 1 89 ? -6.436 9.743 -48.394 1.00 74.25 89 THR A C 1
ATOM 656 O O . THR A 1 89 ? -5.304 9.893 -48.858 1.00 74.25 89 THR A O 1
ATOM 659 N N . ASP A 1 90 ? -7.465 9.185 -49.027 1.00 63.38 90 ASP A N 1
ATOM 660 C CA . ASP A 1 90 ? -7.651 9.130 -50.483 1.00 63.38 90 ASP A CA 1
ATOM 661 C C . ASP A 1 90 ? -8.047 10.534 -50.979 1.00 63.38 90 ASP A C 1
ATOM 663 O O . ASP A 1 90 ? -8.891 11.165 -50.290 1.00 63.38 90 ASP A O 1
#

Organism: NCBI:txid152141